Protein AF-A0A7C8ZA28-F1 (afdb_monomer_lite)

Secondary structure (DSSP, 8-state):
-HHHHHHHHHHHHHHHHHHHHHHHHHHHHHHHHHHHHHT--------PPP-PPPBTTTBTGGGS-S-HHHHHHHHHHHH-SEEEEEETTEEEEEE--HHHHHHHH-

Sequence (106 aa):
TALSLYSTMDTITLVIILPVSYFLVYQLVKLTLNNILASKNTMRTLPLPPGPKPWPIIGNVLELGPKPHRSFASLAKVHGPLMLLRLGSVTTVIVSSASVAKEMFL

pLDDT: mean 84.68, std 11.77, range [47.91, 96.19]

Structure (mmCIF, N/CA/C/O backbone):
data_AF-A0A7C8ZA28-F1
#
_entry.id   AF-A0A7C8ZA28-F1
#
loop_
_atom_site.group_PDB
_atom_site.id
_atom_site.type_symbol
_atom_site.label_atom_id
_atom_site.label_alt_id
_atom_site.label_comp_id
_atom_site.label_asym_id
_atom_site.label_entity_id
_atom_site.label_seq_id
_atom_site.pdbx_PDB_ins_code
_atom_site.Cartn_x
_atom_site.Cartn_y
_atom_site.Cartn_z
_atom_site.occupancy
_atom_site.B_iso_or_equiv
_atom_site.auth_seq_id
_atom_site.auth_comp_id
_atom_site.auth_asym_id
_atom_site.auth_atom_id
_atom_site.pdbx_PDB_model_num
ATOM 1 N N . THR A 1 1 ? 24.926 -4.117 -52.329 1.00 72.38 1 THR A N 1
ATOM 2 C CA . THR A 1 1 ? 24.134 -2.958 -51.867 1.00 72.38 1 THR A CA 1
ATOM 3 C C . THR A 1 1 ? 22.967 -3.387 -50.988 1.00 72.38 1 THR A C 1
ATOM 5 O O . THR A 1 1 ? 22.896 -2.906 -49.870 1.00 72.38 1 THR A O 1
ATOM 8 N N . ALA A 1 2 ? 22.113 -4.335 -51.402 1.00 71.69 2 ALA A N 1
ATOM 9 C CA . ALA A 1 2 ? 21.025 -4.850 -50.549 1.00 71.69 2 ALA A CA 1
ATOM 10 C C . ALA A 1 2 ? 21.515 -5.712 -49.362 1.00 71.69 2 ALA A C 1
ATOM 12 O O . ALA A 1 2 ? 21.068 -5.520 -48.236 1.00 71.69 2 ALA A O 1
ATOM 13 N N . LEU A 1 3 ? 22.491 -6.603 -49.590 1.00 78.75 3 LEU A N 1
ATOM 14 C CA . LEU A 1 3 ? 23.032 -7.496 -48.551 1.00 78.75 3 LEU A CA 1
ATOM 15 C C . LEU A 1 3 ? 23.773 -6.737 -47.431 1.00 78.75 3 LEU A C 1
ATOM 17 O O . LEU A 1 3 ? 23.645 -7.067 -46.257 1.00 78.75 3 LEU A O 1
ATOM 21 N N . SER A 1 4 ? 24.509 -5.680 -47.795 1.00 75.25 4 SER A N 1
ATOM 22 C CA . SER A 1 4 ? 25.180 -4.794 -46.835 1.00 75.25 4 SER A CA 1
ATOM 23 C C . SER A 1 4 ? 24.175 -3.985 -46.018 1.00 75.25 4 SER A C 1
ATOM 25 O O . SER A 1 4 ? 24.378 -3.798 -44.826 1.00 75.25 4 SER A O 1
ATOM 27 N N . LEU A 1 5 ? 23.072 -3.551 -46.640 1.00 78.50 5 LEU A N 1
ATOM 28 C CA . LEU A 1 5 ? 22.017 -2.813 -45.952 1.00 78.50 5 LEU A CA 1
ATOM 29 C C . LEU A 1 5 ? 21.289 -3.706 -44.934 1.00 78.50 5 LEU A C 1
ATOM 31 O O . LEU A 1 5 ? 21.100 -3.297 -43.793 1.00 78.50 5 LEU A O 1
ATOM 35 N N . TYR A 1 6 ? 20.971 -4.948 -45.310 1.00 78.94 6 TYR A N 1
ATOM 36 C CA . TYR A 1 6 ? 20.355 -5.936 -44.418 1.00 78.94 6 TYR A CA 1
ATOM 37 C C . TYR A 1 6 ? 21.232 -6.223 -43.188 1.00 78.94 6 TYR A C 1
ATOM 39 O O . TYR A 1 6 ? 20.781 -6.077 -42.056 1.00 78.94 6 TYR A O 1
ATOM 47 N N . SER A 1 7 ? 22.527 -6.482 -43.399 1.00 77.44 7 SER A N 1
ATOM 48 C CA . SER A 1 7 ? 23.479 -6.705 -42.301 1.00 77.44 7 SER A CA 1
ATOM 49 C C . SER A 1 7 ? 23.611 -5.492 -41.363 1.00 77.44 7 SER A C 1
ATOM 51 O O . SER A 1 7 ? 23.715 -5.655 -40.143 1.00 77.44 7 SER A O 1
ATOM 53 N N . THR A 1 8 ? 23.556 -4.264 -41.898 1.00 82.25 8 THR A N 1
ATOM 54 C CA . THR A 1 8 ? 23.580 -3.051 -41.064 1.00 82.25 8 THR A CA 1
ATOM 55 C C . THR A 1 8 ? 22.297 -2.851 -40.259 1.00 82.25 8 THR A C 1
ATOM 57 O O . THR A 1 8 ? 22.379 -2.425 -39.109 1.00 82.25 8 THR A O 1
ATOM 60 N N . MET A 1 9 ? 21.127 -3.183 -40.819 1.00 80.56 9 MET A N 1
ATOM 61 C CA . MET A 1 9 ? 19.847 -3.083 -40.110 1.00 80.56 9 MET A CA 1
ATOM 62 C C . MET A 1 9 ? 19.788 -4.071 -38.943 1.00 80.56 9 MET A C 1
ATOM 64 O O . MET A 1 9 ? 19.506 -3.650 -37.824 1.00 80.56 9 MET A O 1
ATOM 68 N N . ASP A 1 10 ? 20.177 -5.331 -39.160 1.00 86.69 10 ASP A N 1
ATOM 69 C CA . ASP A 1 10 ? 20.216 -6.354 -38.106 1.00 86.69 10 ASP A CA 1
ATOM 70 C C . ASP A 1 10 ? 21.132 -5.946 -36.942 1.00 86.69 10 ASP A C 1
ATOM 72 O O . ASP A 1 10 ? 20.778 -6.081 -35.769 1.00 86.69 10 ASP A O 1
ATOM 76 N N . THR A 1 11 ? 22.299 -5.378 -37.259 1.00 86.38 11 THR A N 1
ATOM 77 C CA . THR A 1 11 ? 23.267 -4.932 -36.248 1.00 86.38 11 THR A CA 1
ATOM 78 C C . THR A 1 11 ? 22.704 -3.788 -35.399 1.00 86.38 11 THR A C 1
ATOM 80 O O . THR A 1 11 ? 22.807 -3.818 -34.173 1.00 86.38 11 THR A O 1
ATOM 83 N N . ILE A 1 12 ? 22.059 -2.796 -36.023 1.00 86.88 12 ILE A N 1
ATOM 84 C CA . ILE A 1 12 ? 21.445 -1.661 -35.314 1.00 86.88 12 ILE A CA 1
ATOM 85 C C . ILE A 1 12 ? 20.283 -2.137 -34.435 1.00 86.88 12 ILE A C 1
ATOM 87 O O . ILE A 1 12 ? 20.155 -1.713 -33.285 1.00 86.88 12 ILE A O 1
ATOM 91 N N . THR A 1 13 ? 19.459 -3.053 -34.946 1.00 87.06 13 THR A N 1
ATOM 92 C CA . THR A 1 13 ? 18.334 -3.629 -34.206 1.00 87.06 13 THR A CA 1
ATOM 93 C C . THR A 1 13 ? 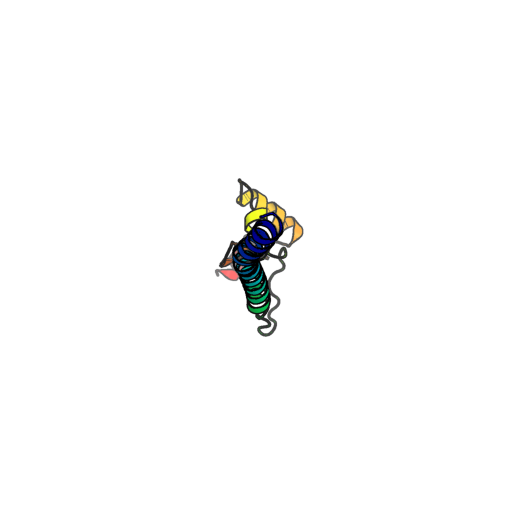18.805 -4.353 -32.943 1.00 87.06 13 THR A C 1
ATOM 95 O O . THR A 1 13 ? 18.247 -4.127 -31.867 1.00 87.06 13 THR A O 1
ATOM 98 N N . LEU A 1 14 ? 19.874 -5.151 -33.020 1.00 90.00 14 LEU A N 1
ATOM 99 C CA . LEU A 1 14 ? 20.439 -5.830 -31.849 1.00 90.00 14 LEU A CA 1
ATOM 100 C C . LEU A 1 14 ? 21.003 -4.848 -30.812 1.00 90.00 14 LEU A C 1
ATOM 102 O O . LEU A 1 14 ? 20.768 -5.021 -29.615 1.00 90.00 14 LEU A O 1
ATOM 106 N N . VAL A 1 15 ? 21.683 -3.786 -31.256 1.00 93.12 15 VAL A N 1
ATOM 107 C CA . VAL A 1 15 ? 22.263 -2.761 -30.367 1.00 93.12 15 VAL A CA 1
ATOM 108 C C . VAL A 1 15 ? 21.196 -2.032 -29.547 1.00 93.12 15 VAL A C 1
ATOM 110 O O . VAL A 1 15 ? 21.469 -1.636 -28.417 1.00 93.12 15 VAL A O 1
ATOM 113 N N . ILE A 1 16 ? 19.977 -1.882 -30.070 1.00 91.94 16 ILE A N 1
ATOM 114 C CA . ILE A 1 16 ? 18.870 -1.217 -29.366 1.00 91.94 16 ILE A CA 1
ATOM 115 C C . ILE A 1 16 ? 18.071 -2.208 -28.508 1.00 91.94 16 ILE A C 1
ATOM 117 O O . ILE A 1 16 ? 17.707 -1.895 -27.374 1.00 91.94 16 ILE A O 1
ATOM 121 N N . ILE A 1 17 ? 17.805 -3.419 -29.006 1.00 93.38 17 ILE A N 1
ATOM 122 C CA . ILE A 1 17 ? 16.967 -4.398 -28.294 1.00 93.38 17 ILE A CA 1
ATOM 123 C C . ILE A 1 17 ? 17.658 -4.927 -27.034 1.00 93.38 17 ILE A C 1
ATOM 125 O O . ILE A 1 17 ? 17.010 -5.076 -25.995 1.00 93.38 17 ILE A O 1
ATOM 129 N N . LEU A 1 18 ? 18.963 -5.197 -27.088 1.00 93.56 18 LEU A N 1
ATOM 130 C CA . LEU A 1 18 ? 19.707 -5.741 -25.950 1.00 93.56 18 LEU A CA 1
ATOM 131 C C . LEU A 1 18 ? 19.667 -4.846 -24.691 1.00 93.56 18 LEU A C 1
ATOM 133 O O . LEU A 1 18 ? 19.302 -5.360 -23.633 1.00 93.56 18 LEU A O 1
ATOM 137 N N . PRO A 1 19 ? 19.945 -3.528 -24.740 1.00 94.88 19 PRO A N 1
ATOM 138 C CA . PRO A 1 19 ? 19.858 -2.681 -23.549 1.00 94.88 19 PRO A CA 1
ATOM 139 C C . PRO A 1 19 ? 18.417 -2.477 -23.065 1.00 94.88 19 PRO A C 1
ATOM 141 O O . PRO A 1 19 ? 18.181 -2.455 -21.857 1.00 94.88 19 PRO A O 1
ATOM 144 N N . VAL A 1 20 ? 17.444 -2.366 -23.978 1.00 95.31 20 VAL A N 1
ATOM 145 C CA . VAL A 1 20 ? 16.027 -2.189 -23.613 1.00 95.31 20 VAL A CA 1
ATOM 146 C C . VAL A 1 20 ? 15.489 -3.435 -22.911 1.00 95.31 20 VAL A C 1
ATOM 148 O O . VAL A 1 20 ? 14.874 -3.335 -21.848 1.00 95.31 20 VAL A O 1
ATOM 151 N N . SER A 1 21 ? 15.761 -4.618 -23.466 1.00 94.94 21 SER A N 1
ATOM 152 C CA . SER A 1 21 ? 15.387 -5.894 -22.851 1.00 94.94 21 SER A CA 1
ATOM 153 C C . SER A 1 21 ? 16.089 -6.106 -21.507 1.00 94.94 21 SER A C 1
ATOM 155 O O . SER A 1 21 ? 15.420 -6.454 -20.536 1.00 94.94 21 SER A O 1
ATOM 157 N N . TYR A 1 22 ? 17.390 -5.809 -21.401 1.00 96.12 22 TYR A N 1
ATOM 158 C CA . TYR A 1 22 ? 18.122 -5.868 -20.132 1.00 96.12 22 TYR A CA 1
ATOM 159 C C . TYR A 1 22 ? 17.503 -4.952 -19.067 1.00 96.12 22 TYR A C 1
ATOM 161 O O . TYR A 1 22 ? 17.277 -5.383 -17.935 1.00 96.12 22 TYR A O 1
ATOM 169 N N . PHE A 1 23 ? 17.165 -3.709 -19.427 1.00 96.19 23 PHE A N 1
ATOM 170 C CA . PHE A 1 23 ? 16.523 -2.760 -18.517 1.00 96.19 23 PHE A CA 1
ATOM 171 C C . PHE A 1 23 ? 15.155 -3.258 -18.026 1.00 96.19 23 PHE A C 1
ATOM 173 O O . PHE A 1 23 ? 14.865 -3.186 -16.829 1.00 96.19 23 PHE A O 1
ATOM 180 N N . LEU A 1 24 ? 14.331 -3.813 -18.922 1.00 94.81 24 LEU A N 1
ATOM 181 C CA . LEU A 1 24 ? 13.033 -4.394 -18.565 1.00 94.81 24 LEU A CA 1
ATOM 182 C C . LEU A 1 24 ? 13.180 -5.597 -17.622 1.00 94.81 24 LEU A C 1
ATOM 184 O O . LEU A 1 24 ? 12.481 -5.671 -16.609 1.00 94.81 24 LEU A O 1
ATOM 188 N N . VAL A 1 25 ? 14.116 -6.506 -17.912 1.00 95.75 25 VAL A N 1
ATOM 189 C CA . VAL A 1 25 ? 14.404 -7.669 -17.057 1.00 95.75 25 VAL A CA 1
ATOM 190 C C . VAL A 1 25 ? 14.895 -7.218 -15.680 1.00 95.75 25 VAL A C 1
ATOM 192 O O . VAL A 1 25 ? 14.404 -7.718 -14.669 1.00 95.75 25 VAL A O 1
ATOM 195 N N . TYR A 1 26 ? 15.791 -6.229 -15.613 1.00 95.50 26 TYR A N 1
ATOM 196 C CA . TYR A 1 26 ? 16.278 -5.668 -14.350 1.00 95.50 26 TYR A CA 1
ATOM 197 C C . TYR A 1 26 ? 15.133 -5.143 -13.472 1.00 95.50 26 TYR A C 1
ATOM 199 O O . TYR A 1 26 ? 15.077 -5.452 -12.278 1.00 95.50 26 TYR A O 1
ATOM 207 N N . GLN A 1 27 ? 14.183 -4.401 -14.053 1.00 90.25 27 GLN A N 1
ATOM 208 C CA . GLN A 1 27 ? 13.035 -3.885 -13.304 1.00 90.25 27 GLN A CA 1
ATOM 209 C C . GLN A 1 27 ? 12.111 -5.002 -12.816 1.00 90.25 27 GLN A C 1
ATOM 211 O O . GLN A 1 27 ? 11.671 -4.973 -11.665 1.00 90.25 27 GLN A O 1
ATOM 216 N N . LEU A 1 28 ? 11.858 -6.021 -13.641 1.00 90.88 28 LEU A N 1
ATOM 217 C CA . LEU A 1 28 ? 11.028 -7.161 -13.251 1.00 90.88 28 LEU A CA 1
ATOM 218 C C . LEU A 1 28 ? 11.663 -7.959 -12.097 1.00 90.88 28 LEU A C 1
ATOM 220 O O . LEU A 1 28 ? 10.985 -8.306 -11.125 1.00 90.88 28 LEU A O 1
ATOM 224 N N . VAL A 1 29 ? 12.977 -8.191 -12.155 1.00 92.19 29 VAL A N 1
ATOM 225 C CA . VAL A 1 29 ? 13.737 -8.857 -11.085 1.00 92.19 29 VAL A CA 1
ATOM 226 C C . VAL A 1 29 ? 13.715 -8.025 -9.801 1.00 92.19 29 VAL A C 1
ATOM 228 O O . VAL A 1 29 ? 13.424 -8.550 -8.730 1.00 92.19 29 VAL A O 1
ATOM 231 N N . LYS A 1 30 ? 13.942 -6.711 -9.883 1.00 86.81 30 LYS A N 1
ATOM 232 C CA . LYS A 1 30 ? 13.898 -5.826 -8.711 1.00 86.81 30 LYS A CA 1
ATOM 233 C C . LYS A 1 30 ? 12.518 -5.808 -8.046 1.00 86.81 30 LYS A C 1
ATOM 235 O O . LYS A 1 30 ? 12.433 -5.861 -6.821 1.00 86.81 30 LYS A O 1
ATOM 240 N N . LEU A 1 31 ? 11.441 -5.766 -8.832 1.00 82.75 31 LEU A N 1
ATOM 241 C CA . LEU A 1 31 ? 10.064 -5.789 -8.325 1.00 82.75 31 LEU A CA 1
ATOM 242 C C . LEU A 1 31 ? 9.727 -7.113 -7.629 1.00 82.75 31 LEU A C 1
ATOM 244 O O . LEU A 1 31 ? 9.166 -7.113 -6.533 1.00 82.75 31 LEU A O 1
ATOM 248 N N . THR A 1 32 ? 10.096 -8.240 -8.241 1.00 80.94 32 THR A N 1
ATOM 249 C CA . THR A 1 32 ? 9.868 -9.571 -7.656 1.00 80.94 32 THR A CA 1
ATOM 250 C C . THR A 1 32 ? 10.696 -9.784 -6.388 1.00 80.94 32 THR A C 1
ATOM 252 O O . THR A 1 32 ? 10.142 -10.215 -5.376 1.00 80.94 32 THR A O 1
ATOM 255 N N . LEU A 1 33 ? 11.975 -9.393 -6.380 1.00 80.69 33 LEU A N 1
ATOM 256 C CA . LEU A 1 33 ? 12.830 -9.447 -5.190 1.00 80.69 33 LEU A CA 1
ATOM 257 C C . LEU A 1 33 ? 12.306 -8.559 -4.059 1.00 80.69 33 LEU A C 1
ATOM 259 O O . LEU A 1 33 ? 12.220 -9.024 -2.925 1.00 80.69 33 LEU A O 1
ATOM 263 N N . ASN A 1 34 ? 11.894 -7.320 -4.345 1.00 75.44 34 ASN A N 1
ATOM 264 C CA . ASN A 1 34 ? 11.314 -6.439 -3.328 1.00 75.44 34 ASN A CA 1
ATOM 265 C C . ASN A 1 34 ? 10.042 -7.032 -2.710 1.00 75.44 34 ASN A C 1
ATOM 267 O O . ASN A 1 34 ? 9.866 -6.949 -1.497 1.00 75.44 34 ASN A O 1
ATOM 271 N N . ASN A 1 35 ? 9.177 -7.658 -3.511 1.00 67.50 35 ASN A N 1
ATOM 272 C CA . ASN A 1 35 ? 7.961 -8.297 -3.004 1.00 67.50 35 ASN A CA 1
ATOM 273 C C . ASN A 1 35 ? 8.269 -9.531 -2.140 1.00 67.50 35 ASN A C 1
ATOM 275 O O . ASN A 1 35 ? 7.624 -9.725 -1.111 1.00 67.50 35 ASN A O 1
ATOM 279 N N . ILE A 1 36 ? 9.274 -10.333 -2.508 1.00 66.62 36 ILE A N 1
ATOM 280 C CA . ILE A 1 36 ? 9.711 -11.499 -1.722 1.00 66.62 36 ILE A CA 1
ATOM 281 C C . ILE A 1 36 ? 10.381 -11.061 -0.413 1.00 66.62 36 ILE A C 1
ATOM 283 O O . ILE A 1 36 ? 10.101 -11.627 0.643 1.00 66.62 36 ILE A O 1
ATOM 287 N N . LEU A 1 37 ? 11.241 -10.041 -0.455 1.00 61.53 37 LEU A N 1
ATOM 288 C CA . LEU A 1 37 ? 11.908 -9.494 0.730 1.00 61.53 37 LEU A CA 1
ATOM 289 C C . LEU A 1 37 ? 10.908 -8.813 1.674 1.00 61.53 37 LEU A C 1
ATOM 291 O O . LEU A 1 37 ? 10.982 -9.006 2.884 1.00 61.53 37 LEU A O 1
ATOM 295 N N . ALA A 1 38 ? 9.913 -8.104 1.134 1.00 59.53 38 ALA A N 1
ATOM 296 C CA . ALA A 1 38 ? 8.807 -7.553 1.916 1.00 59.53 38 ALA A CA 1
ATOM 297 C C . ALA A 1 38 ? 7.897 -8.640 2.525 1.00 59.53 38 ALA A C 1
ATOM 299 O O . ALA A 1 38 ? 7.161 -8.358 3.468 1.00 59.53 38 ALA A O 1
ATOM 300 N N . SER A 1 39 ? 7.956 -9.877 2.016 1.00 54.78 39 SER A N 1
ATOM 301 C CA . SER A 1 39 ? 7.166 -11.027 2.474 1.00 54.78 39 SER A CA 1
ATOM 302 C C . SER A 1 39 ? 7.830 -11.831 3.604 1.00 54.78 39 SER A C 1
ATOM 304 O O . SER A 1 39 ? 7.377 -12.933 3.920 1.00 54.78 39 SER A O 1
ATOM 306 N N . LYS A 1 40 ? 8.893 -11.320 4.236 1.00 47.91 40 LYS A N 1
ATOM 307 C CA . LYS A 1 40 ? 9.544 -11.972 5.381 1.00 47.91 40 LYS A CA 1
ATOM 308 C C . LYS A 1 40 ? 9.373 -11.142 6.642 1.00 47.91 40 LYS A C 1
ATOM 310 O O . LYS A 1 40 ? 10.288 -10.462 7.086 1.00 47.91 40 LYS A O 1
ATOM 315 N N . ASN A 1 41 ? 8.191 -11.238 7.239 1.00 51.81 41 ASN A N 1
ATOM 316 C CA . ASN A 1 41 ? 8.012 -10.870 8.637 1.00 51.81 41 ASN A CA 1
ATOM 317 C C . ASN A 1 41 ? 7.107 -11.885 9.337 1.00 51.81 41 ASN A C 1
ATOM 319 O O . ASN A 1 41 ? 6.050 -11.565 9.867 1.00 51.81 41 ASN A O 1
ATOM 323 N N . THR A 1 42 ? 7.530 -13.149 9.317 1.00 50.66 42 THR A N 1
ATOM 324 C CA . THR A 1 42 ? 6.976 -14.184 10.196 1.00 50.66 42 THR A CA 1
ATOM 325 C C . THR A 1 42 ? 7.641 -14.047 11.566 1.00 50.66 42 THR A C 1
ATOM 327 O O . THR A 1 42 ? 8.381 -14.921 12.012 1.00 50.66 42 THR A O 1
ATOM 330 N N . MET A 1 43 ? 7.446 -12.896 12.216 1.00 51.31 43 MET A N 1
ATOM 331 C CA . MET A 1 43 ? 7.736 -12.770 13.638 1.00 51.31 43 MET A CA 1
ATOM 332 C C . MET A 1 43 ? 6.595 -13.426 14.414 1.00 51.31 43 MET A C 1
ATOM 334 O O . MET A 1 43 ? 5.419 -13.199 14.149 1.00 51.31 43 MET A O 1
ATOM 338 N N . ARG A 1 44 ? 7.007 -14.299 15.329 1.00 49.53 44 ARG A N 1
ATOM 339 C CA . ARG A 1 44 ? 6.239 -15.055 16.321 1.00 49.53 44 ARG A CA 1
ATOM 340 C C . ARG A 1 44 ? 4.913 -14.381 16.716 1.00 49.53 44 ARG A C 1
ATOM 342 O O . ARG A 1 44 ? 4.863 -13.224 17.116 1.00 49.53 44 ARG A O 1
ATOM 349 N N . THR A 1 45 ? 3.860 -15.173 16.569 1.00 56.47 45 THR A N 1
ATOM 350 C CA . THR A 1 45 ? 2.427 -14.871 16.579 1.00 56.47 45 THR A CA 1
ATOM 351 C C . THR A 1 45 ? 1.917 -14.275 17.892 1.00 56.47 45 THR A C 1
ATOM 353 O O . THR A 1 45 ? 1.511 -15.003 18.796 1.00 56.47 45 THR A O 1
ATOM 356 N N . LEU A 1 46 ? 1.836 -12.951 17.958 1.00 63.91 46 LEU A N 1
ATOM 357 C CA . LEU A 1 46 ? 0.642 -12.328 18.524 1.00 63.91 46 LEU A CA 1
ATOM 358 C C . LEU A 1 46 ? -0.384 -12.218 17.387 1.00 63.91 46 LEU A C 1
ATOM 360 O O . LEU A 1 46 ? 0.019 -11.924 16.256 1.00 63.91 46 LEU A O 1
ATOM 364 N N . PRO A 1 47 ? -1.678 -12.495 17.627 1.00 69.88 47 PRO A N 1
ATOM 365 C CA . PRO A 1 47 ? -2.697 -12.299 16.609 1.00 69.88 47 PRO A CA 1
ATOM 366 C C . PRO A 1 47 ? -2.717 -10.815 16.237 1.00 69.88 47 PRO A C 1
ATOM 368 O O . PRO A 1 47 ? -3.133 -9.965 17.023 1.00 69.88 47 PRO A O 1
ATOM 371 N N . LEU A 1 48 ? -2.204 -10.500 15.047 1.00 73.44 48 LEU A N 1
ATOM 372 C CA . LEU A 1 48 ? -2.339 -9.167 14.483 1.00 73.44 48 LEU A CA 1
ATOM 373 C C . LEU A 1 48 ? -3.829 -8.888 14.283 1.00 73.44 48 LEU A C 1
ATOM 375 O O . LEU A 1 48 ? -4.577 -9.803 13.915 1.00 73.44 48 LEU A O 1
ATOM 379 N N . PRO A 1 49 ? -4.270 -7.642 14.502 1.00 78.12 49 PRO A N 1
ATOM 380 C CA . PRO A 1 49 ? -5.644 -7.296 14.223 1.00 78.12 49 PRO A CA 1
ATOM 381 C C . PRO A 1 49 ? -5.952 -7.554 12.738 1.00 78.12 49 PRO A C 1
ATOM 383 O O . PRO A 1 49 ? -5.082 -7.348 11.883 1.00 78.12 49 PRO A O 1
ATOM 386 N N . PRO A 1 50 ? -7.163 -8.042 12.423 1.00 82.25 50 PRO A N 1
ATOM 387 C CA . PRO A 1 50 ? -7.572 -8.357 11.055 1.00 82.25 50 PRO A CA 1
ATOM 388 C C . PRO A 1 50 ? -7.456 -7.132 10.137 1.00 82.25 50 PRO A C 1
ATOM 390 O O . PRO A 1 50 ? -7.505 -5.995 10.592 1.00 82.25 50 PRO A O 1
ATOM 393 N N . GLY A 1 51 ? -7.315 -7.327 8.827 1.00 85.06 51 GLY A N 1
ATOM 394 C CA . GLY A 1 51 ? -7.245 -6.199 7.898 1.00 85.06 51 GLY A CA 1
ATOM 395 C C . GLY A 1 51 ? -7.240 -6.609 6.426 1.00 85.06 51 GLY A C 1
ATOM 396 O O . GLY A 1 51 ? -6.944 -7.766 6.108 1.00 85.06 51 GLY A O 1
ATOM 397 N N . PRO A 1 52 ? -7.587 -5.685 5.517 1.00 87.00 52 PRO A N 1
ATOM 398 C CA . PRO A 1 52 ? -7.524 -5.910 4.080 1.00 87.00 52 PRO A CA 1
ATOM 399 C C . PRO A 1 52 ? -6.080 -6.141 3.621 1.00 87.00 52 PRO A C 1
ATOM 401 O O . PRO A 1 52 ? -5.128 -5.532 4.114 1.00 87.00 52 PRO A O 1
ATOM 404 N N . LYS A 1 53 ? -5.903 -7.025 2.635 1.00 87.44 53 LYS A N 1
ATOM 405 C CA . LYS A 1 53 ? -4.578 -7.390 2.122 1.00 87.44 53 LYS A CA 1
ATOM 406 C C . LYS A 1 53 ? -3.945 -6.201 1.372 1.00 87.44 53 LYS A C 1
ATOM 408 O O . LYS A 1 53 ? -4.513 -5.768 0.373 1.00 87.44 53 LYS A O 1
ATOM 413 N N . PRO A 1 54 ? -2.767 -5.700 1.788 1.00 87.06 54 PRO A N 1
ATOM 414 C CA . PRO A 1 54 ? -2.151 -4.527 1.171 1.00 87.06 54 PRO A CA 1
ATOM 415 C C . PRO A 1 54 ? -1.596 -4.822 -0.227 1.00 87.06 54 PRO A C 1
ATOM 417 O O . PRO A 1 54 ? -1.024 -5.890 -0.465 1.00 87.06 54 PRO A O 1
ATOM 420 N N . TRP A 1 55 ? -1.679 -3.839 -1.128 1.00 86.69 55 TRP A N 1
ATOM 421 C CA . TRP A 1 55 ? -0.987 -3.894 -2.417 1.00 86.69 55 TRP A CA 1
ATOM 422 C C . TRP A 1 55 ? 0.533 -3.770 -2.248 1.00 86.69 55 TRP A C 1
ATOM 424 O O . TRP A 1 55 ? 1.001 -3.073 -1.337 1.00 86.69 55 TRP A O 1
ATOM 434 N N . PRO A 1 56 ? 1.332 -4.391 -3.137 1.00 78.06 56 PRO A N 1
ATOM 435 C CA . PRO A 1 56 ? 2.772 -4.168 -3.156 1.00 78.06 56 PRO A CA 1
ATOM 436 C C . PRO A 1 56 ? 3.073 -2.676 -3.362 1.00 78.06 56 PRO A C 1
ATOM 438 O O . PRO A 1 56 ? 2.452 -2.020 -4.196 1.00 78.06 56 PRO A O 1
ATOM 441 N N . ILE A 1 57 ? 4.036 -2.147 -2.595 1.00 81.19 57 ILE A N 1
ATOM 442 C CA . ILE A 1 57 ? 4.538 -0.756 -2.630 1.00 81.19 57 ILE A CA 1
ATOM 443 C C . ILE A 1 57 ? 3.542 0.301 -2.103 1.00 81.19 57 ILE A C 1
ATOM 445 O O . ILE A 1 57 ? 3.915 1.096 -1.246 1.00 81.19 57 ILE A O 1
ATOM 449 N N . ILE A 1 58 ? 2.289 0.310 -2.567 1.00 86.81 58 ILE A N 1
ATOM 450 C CA . ILE A 1 58 ? 1.286 1.345 -2.232 1.00 86.81 58 ILE A CA 1
ATOM 451 C C . ILE A 1 58 ? 0.509 1.018 -0.941 1.00 86.81 58 ILE A C 1
ATOM 453 O O . ILE A 1 58 ? 0.031 1.918 -0.250 1.00 86.81 58 ILE A O 1
ATOM 457 N N . GLY A 1 59 ? 0.374 -0.262 -0.589 1.00 88.50 59 GLY A N 1
ATOM 458 C CA . GLY A 1 59 ? -0.437 -0.697 0.549 1.00 88.50 59 GLY A CA 1
ATOM 459 C 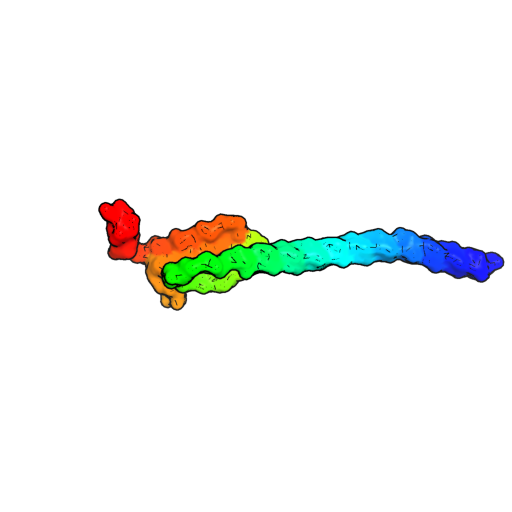C . GLY A 1 59 ? -1.951 -0.568 0.307 1.00 88.50 59 GLY A C 1
ATOM 460 O O . GLY A 1 59 ? -2.430 -0.808 -0.795 1.00 88.50 59 GLY A O 1
ATOM 461 N N . ASN A 1 60 ? -2.717 -0.209 1.336 1.00 91.56 60 ASN A N 1
ATOM 462 C CA . ASN A 1 60 ? -4.168 0.016 1.331 1.00 91.56 60 ASN A CA 1
ATOM 463 C C . ASN A 1 60 ? -4.561 1.480 1.038 1.00 91.56 60 ASN A C 1
ATOM 465 O O . ASN A 1 60 ? -5.721 1.847 1.195 1.00 91.56 60 ASN A O 1
ATOM 469 N N . VAL A 1 61 ? -3.634 2.349 0.610 1.00 90.88 61 VAL A N 1
ATOM 470 C CA . VAL A 1 61 ? -3.949 3.771 0.326 1.00 90.88 61 VAL A CA 1
ATOM 471 C C . VAL A 1 61 ? -5.034 3.915 -0.746 1.00 90.88 61 VAL A C 1
ATOM 473 O O . VAL A 1 61 ? -5.865 4.816 -0.672 1.00 90.88 61 VAL A O 1
ATOM 476 N N . LEU A 1 62 ? -5.077 2.997 -1.713 1.00 88.94 62 LEU A N 1
ATOM 477 C CA . LEU A 1 62 ? -6.080 3.006 -2.781 1.00 88.94 62 LEU A CA 1
ATOM 478 C C . LEU A 1 62 ? -7.509 2.771 -2.268 1.00 88.94 62 LEU A C 1
ATOM 480 O O . LEU A 1 62 ? -8.464 3.188 -2.914 1.00 88.94 62 LEU A O 1
ATOM 484 N N . GLU A 1 63 ? -7.664 2.159 -1.094 1.00 88.88 63 GLU A N 1
ATOM 485 C CA . GLU A 1 63 ? -8.971 1.907 -0.479 1.00 88.88 63 GLU A CA 1
ATOM 486 C C . GLU A 1 63 ? -9.536 3.160 0.214 1.00 88.88 63 GLU A C 1
ATOM 488 O O . GLU A 1 63 ? -10.712 3.196 0.571 1.00 88.88 63 GLU A O 1
ATOM 493 N N . LEU A 1 64 ? -8.725 4.209 0.406 1.00 89.12 64 LEU A N 1
ATOM 494 C CA . LEU A 1 64 ? -9.077 5.344 1.261 1.00 89.12 64 LEU A CA 1
ATOM 495 C C . LEU A 1 64 ? -9.886 6.453 0.589 1.00 89.12 64 LEU A C 1
ATOM 497 O O . LEU A 1 64 ? -10.568 7.199 1.295 1.00 89.12 64 LEU A O 1
ATOM 501 N N . GLY A 1 65 ? -9.923 6.518 -0.741 1.00 88.25 65 GLY A N 1
ATOM 502 C CA . GLY A 1 65 ? -10.717 7.501 -1.484 1.00 88.25 65 GLY A CA 1
ATOM 503 C C . GLY A 1 65 ? -10.489 8.967 -1.051 1.00 88.25 65 GLY A C 1
ATOM 504 O O . GLY A 1 65 ? -9.588 9.279 -0.274 1.00 88.25 65 GLY A O 1
ATOM 505 N N . PRO A 1 66 ? -11.322 9.912 -1.519 1.00 91.56 66 PRO A N 1
ATOM 506 C CA . PRO A 1 66 ? -11.192 11.329 -1.158 1.00 91.56 66 PRO A CA 1
ATOM 507 C C . PRO A 1 66 ? -11.657 11.646 0.275 1.00 91.56 66 PRO A C 1
ATOM 509 O O . PRO A 1 66 ? -11.412 12.737 0.782 1.00 91.56 66 PRO A O 1
ATOM 512 N N . LYS A 1 67 ? -12.375 10.722 0.929 1.00 94.62 67 LYS A N 1
ATOM 513 C CA . LYS A 1 67 ? -12.950 10.900 2.273 1.00 94.62 67 LYS A CA 1
ATOM 514 C C . LYS A 1 67 ? -12.487 9.768 3.197 1.00 94.62 67 LYS A C 1
ATOM 516 O O . LYS A 1 67 ? -13.279 8.866 3.478 1.00 94.62 67 LYS A O 1
ATOM 521 N N . PRO A 1 68 ? -11.248 9.828 3.718 1.00 91.25 68 PRO A N 1
ATOM 522 C CA . PRO A 1 68 ? -10.634 8.710 4.434 1.00 91.25 68 PRO A CA 1
ATOM 523 C C . PRO A 1 68 ? -11.421 8.276 5.674 1.00 91.25 68 PRO A C 1
ATOM 525 O O . PRO A 1 68 ? -11.535 7.088 5.938 1.00 91.25 68 PRO A O 1
ATOM 528 N N . HIS A 1 69 ? -12.062 9.208 6.385 1.00 92.50 69 HIS A N 1
ATOM 529 C CA . HIS A 1 69 ? -12.913 8.895 7.540 1.00 92.50 69 HIS A CA 1
ATOM 530 C C . HIS A 1 69 ? -14.102 7.979 7.190 1.00 92.50 69 HIS A C 1
ATOM 532 O O . HIS A 1 69 ? -14.452 7.104 7.978 1.00 92.50 69 HIS A O 1
ATOM 538 N N . ARG A 1 70 ? -14.716 8.140 6.005 1.00 94.62 70 ARG A N 1
ATOM 539 C CA . ARG A 1 70 ? -15.799 7.248 5.550 1.00 94.62 70 ARG A CA 1
ATOM 540 C C . ARG A 1 70 ? -15.252 5.888 5.152 1.00 94.62 70 ARG A C 1
ATOM 542 O O . ARG A 1 70 ? -15.853 4.881 5.506 1.00 94.62 70 ARG A O 1
ATOM 549 N N . SER A 1 71 ? -14.118 5.876 4.462 1.00 94.56 71 SER A N 1
ATOM 550 C CA . SER A 1 71 ? -13.455 4.654 4.011 1.00 94.56 71 SER A CA 1
ATOM 551 C C . SER A 1 71 ? -12.987 3.801 5.194 1.00 94.56 71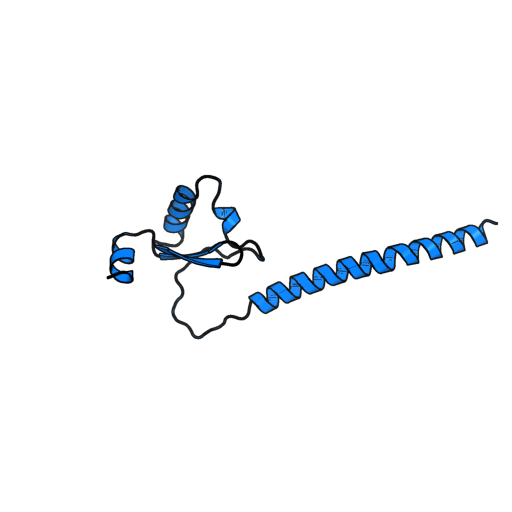 SER A C 1
ATOM 553 O O . SER A 1 71 ? -13.259 2.603 5.236 1.00 94.56 71 SER A O 1
ATOM 555 N N . PHE A 1 72 ? -12.401 4.417 6.225 1.00 93.69 72 PHE A N 1
ATOM 556 C CA . PHE A 1 72 ? -12.085 3.736 7.482 1.00 93.69 72 PHE A CA 1
ATOM 557 C C . PHE A 1 72 ? -13.338 3.191 8.167 1.00 93.69 72 PHE A C 1
ATOM 559 O O . PHE A 1 72 ? -13.338 2.038 8.584 1.00 93.69 72 PHE A O 1
ATOM 566 N N . ALA A 1 73 ? -14.429 3.961 8.226 1.00 93.69 73 ALA A N 1
ATOM 567 C CA . ALA A 1 73 ? -15.680 3.476 8.805 1.00 93.69 73 ALA A CA 1
ATOM 568 C C . ALA A 1 73 ? -16.273 2.289 8.021 1.00 93.69 73 ALA A C 1
ATOM 570 O O . ALA A 1 73 ? -16.796 1.358 8.630 1.00 93.69 73 ALA A O 1
ATOM 571 N N . SER A 1 74 ? -16.190 2.282 6.685 1.00 93.88 74 SER A N 1
ATOM 572 C CA . SER A 1 74 ? -16.611 1.125 5.884 1.00 93.88 74 SER A CA 1
ATOM 573 C C . SER A 1 74 ? -15.709 -0.087 6.088 1.00 93.88 74 SER A C 1
ATOM 575 O O . SER A 1 74 ? -16.221 -1.193 6.230 1.00 93.88 74 SER A O 1
ATOM 577 N N . LEU A 1 75 ? -14.391 0.109 6.169 1.00 93.25 75 LEU A N 1
ATOM 578 C CA . LEU A 1 75 ? -13.441 -0.971 6.433 1.00 93.25 75 LEU A CA 1
ATOM 579 C C . LEU A 1 75 ? -13.653 -1.567 7.831 1.00 93.25 75 LEU A C 1
ATOM 581 O O . LEU A 1 75 ? -13.672 -2.787 7.972 1.00 93.25 75 LEU A O 1
ATOM 585 N N . ALA A 1 76 ? -13.928 -0.735 8.838 1.00 93.50 76 ALA A N 1
ATOM 586 C CA . ALA A 1 76 ? -14.212 -1.181 10.201 1.00 93.50 76 ALA A CA 1
ATOM 587 C C . ALA A 1 76 ? -15.495 -2.025 10.302 1.00 93.50 76 ALA A C 1
ATOM 589 O O . ALA A 1 76 ? -15.580 -2.920 11.139 1.00 93.50 76 ALA A O 1
ATOM 590 N N . LYS A 1 77 ? -16.488 -1.794 9.429 1.00 93.19 77 LYS A N 1
ATOM 591 C CA . LYS A 1 77 ? -17.688 -2.647 9.350 1.00 93.19 77 LYS A CA 1
ATOM 592 C C . LYS A 1 77 ? -17.385 -4.054 8.831 1.00 93.19 77 LYS A C 1
ATOM 594 O O . LYS A 1 77 ? -18.119 -4.975 9.166 1.00 93.19 77 LYS A O 1
ATOM 599 N N . VAL A 1 78 ? -16.345 -4.211 8.011 1.00 92.50 78 VAL A N 1
ATOM 600 C CA . VAL A 1 78 ? -15.974 -5.491 7.384 1.00 92.50 78 VAL A CA 1
ATOM 601 C C . VAL A 1 78 ? -14.933 -6.239 8.216 1.00 92.50 78 VAL A C 1
ATOM 603 O O . VAL A 1 78 ? -15.064 -7.439 8.431 1.00 92.50 78 VAL A O 1
ATOM 606 N N . HIS A 1 79 ? -13.903 -5.537 8.690 1.00 90.06 79 HIS A N 1
ATOM 607 C CA . HIS A 1 79 ? -12.756 -6.134 9.378 1.00 90.06 79 HIS A CA 1
ATOM 608 C C . HIS A 1 79 ? -12.821 -6.005 10.903 1.00 90.06 79 HIS A C 1
ATOM 610 O O . HIS A 1 79 ? -12.078 -6.688 11.598 1.00 90.06 79 HIS A O 1
ATOM 616 N N . GLY A 1 80 ? -13.728 -5.183 11.431 1.00 91.19 80 GLY A N 1
ATOM 617 C CA . GLY A 1 80 ? -13.902 -4.962 12.863 1.00 91.19 80 GLY A CA 1
ATOM 618 C C . GLY A 1 80 ? -13.304 -3.641 13.366 1.00 91.19 80 GLY A C 1
ATOM 619 O O . GLY A 1 80 ? -12.635 -2.913 12.629 1.00 91.19 80 GLY A O 1
ATOM 620 N N . PRO A 1 81 ? -13.553 -3.302 14.645 1.00 90.75 81 PRO A N 1
ATOM 621 C CA . PRO A 1 81 ? -13.190 -2.011 15.232 1.00 90.75 81 PRO A CA 1
ATOM 622 C C . PRO A 1 81 ? -11.687 -1.839 15.499 1.00 90.75 81 PRO A C 1
ATOM 624 O O . PRO A 1 81 ? -11.258 -0.722 15.783 1.00 90.75 81 PRO A O 1
ATOM 627 N N . LEU A 1 82 ? -10.903 -2.914 15.425 1.00 92.12 82 LEU A N 1
ATOM 628 C CA . LEU A 1 82 ? -9.450 -2.911 15.546 1.00 92.12 82 LEU A CA 1
ATOM 629 C C . LEU A 1 82 ? -8.886 -3.622 14.317 1.00 92.12 82 LEU A C 1
ATOM 631 O O . LEU A 1 82 ? -9.064 -4.831 14.181 1.00 92.12 82 LEU A O 1
ATOM 635 N N . MET A 1 83 ? -8.242 -2.876 13.421 1.00 92.50 83 MET A N 1
ATOM 636 C CA . MET A 1 83 ? -7.756 -3.421 12.151 1.00 92.50 83 MET A CA 1
ATOM 637 C C . MET A 1 83 ? -6.378 -2.897 11.756 1.00 92.50 83 MET A C 1
ATOM 639 O O . MET A 1 83 ? -5.992 -1.792 12.136 1.00 92.50 83 MET A O 1
ATOM 643 N N . LEU A 1 84 ? -5.637 -3.682 10.975 1.00 91.44 84 LEU A N 1
ATOM 644 C CA . LEU A 1 84 ? -4.325 -3.306 10.446 1.00 91.44 84 LEU A CA 1
ATOM 645 C C . LEU A 1 84 ? -4.443 -2.825 8.996 1.00 91.44 84 LEU A C 1
ATOM 647 O O . LEU A 1 84 ? -4.991 -3.534 8.156 1.00 91.44 84 LEU A O 1
ATOM 651 N N . LEU A 1 85 ? -3.872 -1.663 8.684 1.00 92.25 85 LEU A N 1
ATOM 652 C CA . LEU A 1 85 ? -3.740 -1.148 7.321 1.00 92.25 85 LEU A CA 1
ATOM 653 C C . LEU A 1 85 ? -2.295 -0.779 7.019 1.00 92.25 85 LEU A C 1
ATOM 655 O O . LEU A 1 85 ? -1.518 -0.443 7.908 1.00 92.25 85 LEU A O 1
ATOM 659 N N . ARG A 1 86 ? -1.932 -0.790 5.740 1.00 90.81 86 ARG A N 1
ATOM 660 C CA . ARG A 1 86 ? -0.622 -0.346 5.275 1.00 90.81 86 ARG A CA 1
ATOM 661 C C . ARG A 1 86 ? -0.770 0.910 4.422 1.00 90.81 86 ARG A C 1
ATOM 663 O O . ARG A 1 86 ? -1.259 0.841 3.307 1.00 90.81 86 ARG A O 1
ATOM 670 N N . LEU A 1 87 ? -0.378 2.071 4.922 1.00 90.94 87 LEU A N 1
ATOM 671 C CA . LEU A 1 87 ? -0.454 3.339 4.199 1.00 90.94 87 LEU A CA 1
ATOM 672 C C . LEU A 1 87 ? 0.894 3.622 3.523 1.00 90.94 87 LEU A C 1
ATOM 674 O O . LEU A 1 87 ? 1.806 4.191 4.124 1.00 90.94 87 LEU A O 1
ATOM 678 N N . GLY A 1 88 ? 1.051 3.157 2.279 1.00 86.69 88 GLY A N 1
ATOM 679 C CA . GLY A 1 88 ? 2.329 3.183 1.571 1.00 86.69 88 GLY A CA 1
ATOM 680 C C . GLY A 1 88 ? 3.352 2.290 2.270 1.00 86.69 88 GLY A C 1
ATOM 681 O O . GLY A 1 88 ? 3.156 1.082 2.433 1.00 86.69 88 GLY A O 1
ATOM 682 N N . SER A 1 89 ? 4.438 2.904 2.735 1.00 84.25 89 SER A N 1
ATOM 683 C CA . SER A 1 89 ? 5.489 2.216 3.491 1.00 84.25 89 SER A CA 1
ATOM 684 C C . SER A 1 89 ? 5.187 2.078 4.986 1.00 84.25 89 SER A C 1
ATOM 686 O O . SER A 1 89 ? 5.918 1.367 5.670 1.00 84.25 89 SER A O 1
ATOM 688 N N . VAL A 1 90 ? 4.133 2.721 5.499 1.00 88.56 90 VAL A N 1
ATOM 689 C CA . VAL A 1 90 ? 3.810 2.746 6.933 1.00 88.56 90 VAL A CA 1
ATOM 690 C C . VAL A 1 90 ? 2.749 1.699 7.258 1.00 88.56 90 VAL A C 1
ATOM 692 O O . VAL A 1 90 ? 1.700 1.659 6.624 1.00 88.56 90 VAL A O 1
ATOM 695 N N . THR A 1 91 ? 2.993 0.862 8.263 1.00 89.62 91 THR A N 1
ATOM 696 C CA . THR A 1 91 ? 1.971 -0.037 8.819 1.00 89.62 91 THR A CA 1
ATOM 697 C C . THR A 1 91 ? 1.269 0.665 9.979 1.00 89.62 91 THR A C 1
ATOM 699 O O . THR A 1 91 ? 1.924 1.131 10.908 1.00 89.62 91 THR A O 1
ATOM 702 N N . THR A 1 92 ? -0.058 0.745 9.932 1.00 90.94 92 THR A N 1
ATOM 703 C CA . THR A 1 92 ? -0.891 1.523 10.854 1.00 90.94 92 THR A CA 1
ATOM 704 C C . THR A 1 92 ? -1.989 0.643 11.444 1.00 90.94 92 THR A C 1
ATOM 706 O O . THR A 1 92 ? -2.755 0.018 10.713 1.00 90.94 92 THR A O 1
ATOM 709 N N . VAL A 1 93 ? -2.092 0.620 12.773 1.00 91.88 93 VAL A N 1
ATOM 710 C CA . VAL A 1 93 ? -3.238 0.033 13.478 1.00 91.88 93 VAL A CA 1
ATOM 711 C C . VAL A 1 93 ? -4.319 1.098 13.596 1.00 91.88 93 VAL A C 1
ATOM 713 O O . VAL A 1 93 ? 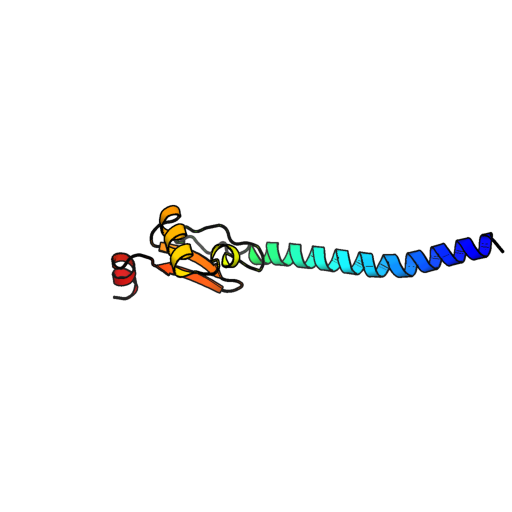-4.054 2.205 14.059 1.00 91.88 93 VAL A O 1
ATOM 716 N N . ILE A 1 94 ? -5.533 0.769 13.170 1.00 91.81 94 ILE A N 1
ATOM 717 C CA . ILE A 1 94 ? -6.689 1.655 13.245 1.00 91.81 94 ILE A CA 1
ATOM 718 C C . ILE A 1 94 ? -7.632 1.175 14.330 1.00 91.81 94 ILE A C 1
ATOM 720 O O . ILE A 1 94 ? -8.060 0.021 14.338 1.00 91.81 94 ILE A O 1
ATOM 724 N N . VAL A 1 95 ? -7.993 2.113 15.203 1.00 93.69 95 VAL A N 1
ATOM 725 C CA . VAL A 1 95 ? -8.952 1.922 16.284 1.00 93.69 95 VAL A CA 1
ATOM 726 C C . VAL A 1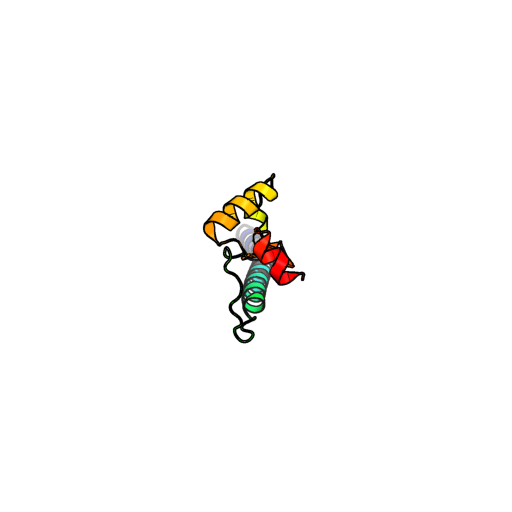 95 ? -10.200 2.744 15.970 1.00 93.69 95 VAL A C 1
ATOM 728 O O . VAL A 1 95 ? -10.172 3.970 15.990 1.00 93.69 95 VAL A O 1
ATOM 731 N N . SER A 1 96 ? -11.296 2.060 15.647 1.00 92.62 96 SER A N 1
ATOM 732 C CA . SER A 1 96 ? -12.586 2.657 15.263 1.00 92.62 96 SER A CA 1
ATOM 733 C C . SER A 1 96 ? -13.656 2.538 16.357 1.00 92.62 96 SER A C 1
ATOM 735 O O . SER A 1 96 ? -14.831 2.780 16.094 1.00 92.62 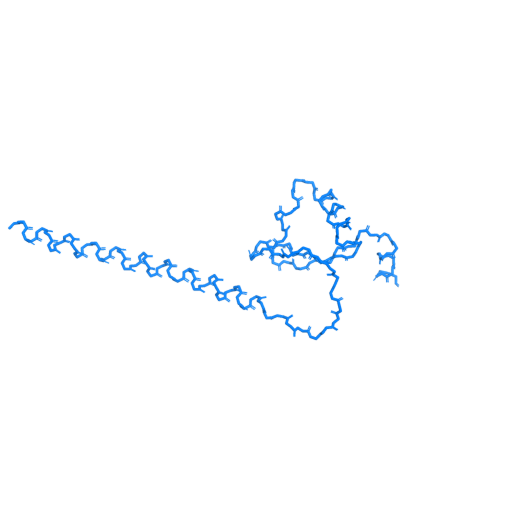96 SER A O 1
ATOM 737 N N . SER A 1 97 ? -13.271 2.158 17.582 1.00 91.50 97 SER A N 1
ATOM 738 C CA . SER A 1 97 ? -14.155 2.108 18.754 1.00 91.50 97 SER A CA 1
ATOM 739 C C . SER A 1 97 ? -13.558 2.866 19.933 1.00 91.50 97 SER A C 1
ATOM 741 O O . SER A 1 97 ? -12.389 2.681 20.272 1.00 91.50 97 SER A O 1
ATOM 743 N N . ALA A 1 98 ? -14.394 3.656 20.608 1.00 92.38 98 ALA A N 1
ATOM 744 C CA . ALA A 1 98 ? -14.016 4.357 21.830 1.00 92.38 98 ALA A CA 1
ATOM 745 C C . ALA A 1 98 ? -13.673 3.394 22.979 1.00 92.38 98 ALA A C 1
ATOM 747 O O . ALA A 1 98 ? -12.777 3.695 23.761 1.00 92.38 98 ALA A O 1
ATOM 748 N N . SER A 1 99 ? -14.337 2.233 23.071 1.00 92.62 99 SER A N 1
ATOM 749 C CA . SER A 1 99 ? -14.040 1.240 24.116 1.00 92.62 99 SER A CA 1
ATOM 750 C C . SER A 1 99 ? -12.633 0.664 23.956 1.00 92.62 99 SER A C 1
ATOM 752 O O . SER A 1 99 ? -11.861 0.652 24.906 1.00 92.62 99 SER A O 1
ATOM 754 N N . VAL A 1 100 ? -12.272 0.287 22.726 1.00 89.69 100 VAL A N 1
ATOM 755 C CA . VAL A 1 100 ? -10.953 -0.275 22.397 1.00 89.69 100 VAL A CA 1
ATOM 756 C C . VAL A 1 100 ? -9.859 0.783 22.535 1.00 89.69 100 VAL A C 1
ATOM 758 O O . VAL A 1 100 ? -8.787 0.498 23.053 1.00 89.69 100 VAL A O 1
ATOM 761 N N . ALA A 1 101 ? -10.128 2.026 22.120 1.00 91.75 101 ALA A N 1
ATOM 762 C CA . ALA A 1 101 ? -9.183 3.126 22.309 1.00 91.75 101 ALA A CA 1
ATOM 763 C C . ALA A 1 101 ? -8.917 3.380 23.797 1.00 91.75 101 ALA A C 1
ATOM 765 O O . ALA A 1 101 ? -7.773 3.565 24.200 1.00 91.75 101 ALA A O 1
ATOM 766 N N . LYS A 1 102 ? -9.968 3.336 24.620 1.00 93.75 102 LYS A N 1
ATOM 767 C CA . LYS A 1 102 ? -9.854 3.480 26.068 1.00 93.75 102 LYS A CA 1
ATOM 768 C C . LYS A 1 102 ? -8.981 2.378 26.677 1.00 93.75 102 LYS A C 1
ATOM 770 O O . LYS A 1 102 ? -8.138 2.693 27.497 1.00 93.75 102 LYS A O 1
ATOM 775 N N . GLU A 1 103 ? -9.146 1.125 26.265 1.00 90.06 103 GLU A N 1
ATOM 776 C CA . GLU A 1 103 ? -8.314 0.009 26.746 1.00 90.06 103 GLU A CA 1
ATOM 777 C C . GLU A 1 103 ? -6.851 0.083 26.277 1.00 90.06 103 GLU A C 1
ATOM 779 O O . GLU A 1 103 ? -5.972 -0.440 26.949 1.00 90.06 103 GLU A O 1
ATOM 784 N N . MET A 1 104 ? -6.578 0.715 25.130 1.00 86.50 104 MET A N 1
ATOM 785 C CA . MET A 1 104 ? -5.223 0.812 24.570 1.00 86.50 104 MET A CA 1
ATOM 786 C C . MET A 1 104 ? -4.401 1.975 25.146 1.00 86.50 104 MET A C 1
ATOM 788 O O . MET A 1 104 ? -3.173 1.899 25.160 1.00 86.50 104 MET A O 1
ATOM 792 N N . PHE A 1 105 ? -5.061 3.065 25.548 1.00 85.44 105 PHE A N 1
ATOM 793 C CA . PHE A 1 105 ? -4.410 4.316 25.961 1.00 85.44 105 PHE A CA 1
ATOM 794 C C . PHE A 1 105 ? -4.605 4.684 27.441 1.00 85.44 105 PHE A C 1
ATOM 796 O O . PHE A 1 105 ? -4.059 5.705 27.866 1.00 85.44 105 PHE A O 1
ATOM 803 N N . LEU A 1 106 ? -5.378 3.908 28.208 1.00 78.62 106 LEU A N 1
ATOM 804 C CA . LEU A 1 106 ? -5.406 3.978 29.677 1.00 78.62 106 LEU A CA 1
ATOM 805 C C . LEU A 1 106 ? -4.425 2.981 30.287 1.00 78.62 106 LEU A C 1
ATOM 807 O O . LEU A 1 106 ? -3.874 3.327 31.354 1.00 78.62 106 LEU A O 1
#

InterPro domains:
  IPR001128 Cytochrome P450 [PF00067] (49-105)
  IPR036396 Cytochrome P450 superfamily [G3DSA:1.10.630.10] (30-106)
  IPR036396 Cytochrome P450 superfamily [SSF48264] (43-105)

Organism: Opuntia streptacantha (NCBI:txid393608)

Foldseek 3Di:
DVVVVVVVVVVVVCVVCVVVVVVVVVVVVVQVVQVVVVVPDPDDDDPQQAFDAADPQQWCCVQCPPPNVVSVVVRCVVRNQWYWTDHRPDIDIHGNDPVVVVVVPD

Radius of gyration: 24.38 Å; chains: 1; bounding box: 43×26×82 Å